Protein AF-A0A935W439-F1 (afdb_monomer)

pLDDT: mean 87.27, std 8.62, range [50.84, 96.31]

InterPro domains:
  IPR001129 Membrane-associated, eicosanoid/glutathione metabolism (MAPEG) protein [PF01124] (2-107)
  IPR023352 Membrane associated eicosanoid/glutathione metabolism-like domain superfamily [G3DSA:1.20.120.550] (1-115)
  IPR023352 Membrane associated eicosanoid/glutathione metabolism-like domain superfamily [SSF161084] (2-111)

Structure (mmCIF, N/CA/C/O backbone):
data_AF-A0A935W439-F1
#
_entry.id   AF-A0A935W439-F1
#
loop_
_atom_site.group_PDB
_atom_site.id
_atom_site.type_symbol
_atom_site.label_atom_id
_atom_site.label_alt_id
_atom_site.label_comp_id
_atom_site.label_asym_id
_atom_site.label_entity_id
_atom_site.label_seq_id
_atom_site.pdbx_PDB_ins_code
_atom_site.Cartn_x
_atom_site.Cartn_y
_atom_site.Cartn_z
_atom_site.occupancy
_atom_site.B_iso_or_equiv
_atom_site.auth_seq_id
_atom_site.auth_comp_id
_atom_site.auth_asym_id
_atom_site.auth_atom_id
_atom_site.pdbx_PDB_model_num
ATOM 1 N N . MET A 1 1 ? -4.777 1.803 -9.842 1.00 74.44 1 MET A N 1
ATOM 2 C CA . MET A 1 1 ? -4.978 2.165 -11.266 1.00 74.44 1 MET A CA 1
ATOM 3 C C . MET A 1 1 ? -3.707 2.642 -11.962 1.00 74.44 1 MET A C 1
ATOM 5 O O . MET A 1 1 ? -3.345 2.041 -12.964 1.00 74.44 1 MET A O 1
ATOM 9 N N . ALA A 1 2 ? -2.983 3.645 -11.448 1.00 83.56 2 ALA A N 1
ATOM 10 C CA . ALA A 1 2 ? -1.757 4.143 -12.097 1.00 83.56 2 ALA A CA 1
ATOM 11 C C . ALA A 1 2 ? -0.700 3.047 -12.371 1.00 83.56 2 ALA A C 1
ATOM 13 O O . ALA A 1 2 ? -0.179 2.953 -13.480 1.00 83.56 2 ALA A O 1
ATOM 14 N N . LEU A 1 3 ? -0.441 2.169 -11.393 1.00 84.56 3 LEU A N 1
ATOM 15 C CA . LEU A 1 3 ? 0.505 1.052 -11.541 1.00 84.56 3 LEU A CA 1
ATOM 16 C C . LEU A 1 3 ? 0.065 0.037 -12.609 1.00 84.56 3 LEU A C 1
ATOM 18 O O . LEU A 1 3 ? 0.892 -0.400 -13.403 1.00 84.56 3 LEU A O 1
ATOM 22 N N . SER A 1 4 ? -1.232 -0.270 -12.682 1.00 87.00 4 SER A N 1
ATOM 23 C CA . SER A 1 4 ? -1.812 -1.137 -13.718 1.00 87.00 4 SER A CA 1
ATOM 24 C C . SER A 1 4 ? -1.688 -0.519 -15.113 1.00 87.00 4 SER A C 1
ATOM 26 O O . SER A 1 4 ? -1.334 -1.194 -16.071 1.00 87.00 4 SER A O 1
ATOM 28 N N . ILE A 1 5 ? -1.927 0.790 -15.244 1.00 88.31 5 ILE A N 1
ATOM 29 C CA . ILE A 1 5 ? -1.749 1.500 -16.519 1.00 88.31 5 ILE A CA 1
ATOM 30 C C . ILE A 1 5 ? -0.277 1.463 -16.942 1.00 88.31 5 ILE A C 1
ATOM 32 O O . ILE A 1 5 ? 0.019 1.232 -18.114 1.00 88.31 5 ILE A O 1
ATOM 36 N N . ARG A 1 6 ? 0.654 1.653 -15.998 1.00 87.25 6 ARG A N 1
ATOM 37 C CA . ARG A 1 6 ? 2.093 1.579 -16.271 1.00 87.25 6 ARG A CA 1
ATOM 38 C C . ARG A 1 6 ? 2.504 0.192 -16.768 1.00 87.25 6 ARG A C 1
ATOM 40 O O . ARG A 1 6 ? 3.180 0.120 -17.789 1.00 87.25 6 ARG A O 1
ATOM 47 N N . THR A 1 7 ? 2.081 -0.890 -16.109 1.00 88.62 7 THR A N 1
ATOM 48 C CA . THR A 1 7 ? 2.399 -2.259 -16.555 1.00 88.62 7 THR A CA 1
ATOM 49 C C . THR A 1 7 ? 1.795 -2.564 -17.926 1.00 88.62 7 THR A C 1
ATOM 51 O O . THR A 1 7 ? 2.485 -3.118 -18.777 1.00 88.62 7 THR A O 1
ATOM 54 N N . LEU A 1 8 ? 0.553 -2.142 -18.193 1.00 90.88 8 LEU A N 1
ATOM 55 C CA . LEU A 1 8 ? -0.094 -2.313 -19.500 1.00 90.88 8 LEU A CA 1
ATOM 56 C C . LEU A 1 8 ? 0.618 -1.544 -20.621 1.00 90.88 8 LEU A C 1
ATOM 58 O O . LEU A 1 8 ? 0.824 -2.090 -21.705 1.00 90.88 8 LEU A O 1
ATOM 62 N N . ARG A 1 9 ? 1.018 -0.290 -20.372 1.00 90.94 9 ARG A N 1
ATOM 63 C CA . ARG A 1 9 ? 1.796 0.508 -21.335 1.00 90.94 9 ARG A CA 1
ATOM 64 C C . ARG A 1 9 ? 3.134 -0.157 -21.642 1.00 90.94 9 ARG A C 1
ATOM 66 O O . ARG A 1 9 ? 3.474 -0.291 -22.814 1.00 90.94 9 ARG A O 1
ATOM 73 N N . LEU A 1 10 ? 3.838 -0.636 -20.616 1.00 90.94 10 LEU A N 1
ATOM 74 C CA . LEU A 1 10 ? 5.135 -1.288 -20.786 1.00 90.94 10 LEU A CA 1
ATOM 75 C C . LEU A 1 10 ? 5.021 -2.614 -21.551 1.00 90.94 10 LEU A C 1
ATOM 77 O O . LEU A 1 10 ? 5.809 -2.849 -22.461 1.00 90.94 10 LEU A O 1
ATOM 81 N N . ARG A 1 11 ? 3.997 -3.436 -21.270 1.00 93.06 11 ARG A N 1
ATOM 82 C CA . ARG A 1 11 ? 3.714 -4.662 -22.046 1.00 93.06 11 ARG A CA 1
ATOM 83 C C . ARG A 1 11 ? 3.529 -4.369 -23.529 1.00 93.06 11 ARG A C 1
ATOM 85 O O . ARG A 1 11 ? 4.099 -5.065 -24.363 1.00 93.06 11 ARG A O 1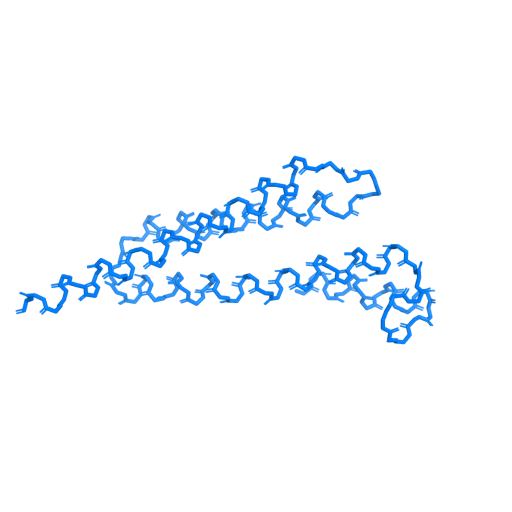
ATOM 92 N N . ARG A 1 12 ? 2.756 -3.327 -23.858 1.00 92.56 12 ARG A N 1
ATOM 93 C CA . ARG A 1 12 ? 2.510 -2.921 -25.251 1.00 92.56 12 ARG A CA 1
ATOM 94 C C . ARG A 1 12 ? 3.781 -2.415 -25.934 1.00 92.56 12 ARG A C 1
ATOM 96 O O . ARG A 1 12 ? 4.042 -2.805 -27.064 1.00 92.56 12 ARG A O 1
ATOM 103 N N . GLN A 1 13 ? 4.570 -1.586 -25.250 1.00 92.88 13 GLN A N 1
ATOM 104 C CA . GLN A 1 13 ? 5.818 -1.030 -25.788 1.00 92.88 13 GLN A CA 1
ATOM 105 C C . GLN A 1 13 ? 6.885 -2.104 -26.018 1.00 92.88 13 GLN A C 1
ATOM 107 O O . GLN A 1 13 ? 7.518 -2.124 -27.068 1.00 92.88 13 GLN A O 1
ATOM 112 N N . LEU A 1 14 ? 7.050 -3.018 -25.061 1.00 92.31 14 LEU A N 1
ATOM 113 C CA . LEU A 1 14 ? 8.051 -4.085 -25.116 1.00 92.31 14 LEU A CA 1
ATOM 114 C C . LEU A 1 14 ? 7.571 -5.326 -25.886 1.00 92.31 14 LEU A C 1
ATOM 116 O O . LEU A 1 14 ? 8.343 -6.260 -26.068 1.00 92.31 14 LEU A O 1
ATOM 120 N N . ARG A 1 15 ? 6.303 -5.350 -26.328 1.00 92.62 15 ARG A N 1
ATOM 121 C CA . ARG A 1 15 ? 5.636 -6.502 -26.967 1.00 92.62 15 ARG A CA 1
ATOM 122 C C . ARG A 1 15 ? 5.720 -7.791 -26.133 1.00 92.62 15 ARG A C 1
ATOM 124 O O . ARG A 1 15 ? 5.851 -8.886 -26.671 1.00 92.62 15 ARG A O 1
ATOM 131 N N . ILE A 1 16 ? 5.602 -7.663 -24.810 1.00 92.25 16 ILE A N 1
ATOM 132 C CA . ILE A 1 16 ? 5.646 -8.786 -23.860 1.00 92.25 16 ILE A CA 1
ATOM 133 C C . ILE A 1 16 ? 4.219 -9.167 -23.463 1.00 92.25 16 ILE A C 1
ATOM 135 O O . ILE A 1 16 ? 3.558 -8.444 -22.711 1.00 92.25 16 ILE A O 1
ATOM 139 N N . ALA A 1 17 ? 3.750 -10.324 -23.934 1.00 87.62 17 ALA A N 1
ATOM 140 C CA . ALA A 1 17 ? 2.410 -10.819 -23.621 1.00 87.62 17 ALA A CA 1
ATOM 141 C C . ALA A 1 17 ? 2.291 -11.285 -22.157 1.00 87.62 17 ALA A C 1
ATOM 143 O O . ALA A 1 17 ? 1.432 -10.800 -21.421 1.00 87.62 17 ALA A O 1
ATOM 144 N N . ILE A 1 18 ? 3.184 -12.175 -21.712 1.00 88.56 18 ILE A N 1
ATOM 145 C CA . ILE A 1 18 ? 3.159 -12.810 -20.383 1.00 88.56 18 ILE A CA 1
ATOM 146 C C . ILE A 1 18 ? 4.563 -12.768 -19.773 1.00 88.56 18 ILE A C 1
ATOM 148 O O . ILE A 1 18 ? 5.559 -12.788 -20.491 1.00 88.56 18 ILE A O 1
ATOM 152 N N . GLY A 1 19 ? 4.630 -12.674 -18.442 1.00 90.19 19 GLY A N 1
ATOM 153 C CA . GLY A 1 19 ? 5.894 -12.554 -17.716 1.00 90.19 19 GLY A CA 1
ATOM 154 C C . GLY A 1 19 ? 6.594 -11.225 -17.994 1.00 90.19 19 GLY A C 1
ATOM 155 O O . GLY A 1 19 ? 5.935 -10.224 -18.310 1.00 90.19 19 GLY A O 1
ATOM 156 N N . ASP A 1 20 ? 7.914 -11.238 -17.851 1.00 91.25 20 ASP A N 1
ATOM 157 C CA . ASP A 1 20 ? 8.821 -10.104 -18.021 1.00 91.25 20 ASP A CA 1
ATOM 158 C C . ASP A 1 20 ? 9.797 -10.263 -19.199 1.00 91.25 20 ASP A C 1
ATOM 160 O O . ASP A 1 20 ? 10.460 -9.293 -19.549 1.00 91.25 20 ASP A O 1
ATOM 164 N N . ALA A 1 21 ? 9.870 -11.443 -19.830 1.00 91.38 21 ALA A N 1
ATOM 165 C CA . ALA A 1 21 ? 10.759 -11.752 -20.961 1.00 91.38 21 ALA A CA 1
ATOM 166 C C . ALA A 1 21 ? 12.240 -11.364 -20.735 1.00 91.38 21 ALA A C 1
ATOM 168 O O . ALA A 1 21 ? 12.936 -10.993 -21.678 1.00 91.38 21 ALA A O 1
ATOM 169 N N . GLY A 1 22 ? 12.712 -11.396 -19.481 1.00 90.88 22 GLY A N 1
ATOM 170 C CA . GLY A 1 22 ? 14.061 -10.961 -19.105 1.00 90.88 22 GLY A CA 1
ATOM 171 C C . GLY A 1 22 ? 14.263 -9.442 -19.130 1.00 90.88 22 GLY A C 1
ATOM 172 O O . GLY A 1 22 ? 15.385 -8.969 -18.955 1.00 90.88 22 GLY A O 1
ATOM 173 N N . ASN A 1 23 ? 13.206 -8.653 -19.348 1.00 91.44 23 ASN A N 1
ATOM 174 C CA . ASN A 1 23 ? 13.287 -7.201 -19.353 1.00 91.44 23 ASN A CA 1
ATOM 175 C C . ASN A 1 23 ? 13.197 -6.650 -17.913 1.00 91.44 23 ASN A C 1
ATOM 177 O O . ASN A 1 23 ? 12.135 -6.732 -17.281 1.00 91.44 23 ASN A O 1
ATOM 181 N N . PRO A 1 24 ? 14.259 -6.005 -17.396 1.00 88.88 24 PRO A N 1
ATOM 182 C CA . PRO A 1 24 ? 14.302 -5.553 -16.005 1.00 88.88 24 PRO A CA 1
ATOM 183 C C . PRO A 1 24 ? 13.255 -4.476 -15.690 1.00 88.88 24 PRO A C 1
ATOM 185 O O . PRO A 1 24 ? 12.720 -4.435 -14.579 1.00 88.88 24 PRO A O 1
ATOM 188 N N . ALA A 1 25 ? 12.896 -3.628 -16.660 1.00 88.38 25 ALA A N 1
ATOM 189 C CA . ALA A 1 25 ? 11.860 -2.614 -16.470 1.00 88.38 25 ALA A CA 1
ATOM 190 C C . ALA A 1 25 ? 10.469 -3.253 -16.326 1.00 88.38 25 ALA A C 1
ATOM 192 O O . ALA A 1 25 ? 9.659 -2.803 -15.509 1.00 88.38 25 ALA A O 1
ATOM 193 N N . MET A 1 26 ? 10.210 -4.331 -17.073 1.00 91.62 26 MET A N 1
ATOM 194 C CA . MET A 1 26 ? 8.969 -5.097 -16.978 1.00 91.62 26 MET A CA 1
ATOM 195 C C . MET A 1 26 ? 8.859 -5.842 -15.649 1.00 91.62 26 MET A C 1
ATOM 197 O O . MET A 1 26 ? 7.826 -5.742 -14.978 1.00 91.62 26 MET A O 1
ATOM 201 N N . LEU A 1 27 ? 9.941 -6.496 -15.219 1.00 90.94 27 LEU A N 1
ATOM 202 C CA . LEU A 1 27 ? 10.019 -7.148 -13.913 1.00 90.94 27 LEU A CA 1
ATOM 203 C C . LEU A 1 27 ? 9.744 -6.152 -12.776 1.00 90.94 27 LEU A C 1
ATOM 205 O O . LEU A 1 27 ? 8.893 -6.395 -11.916 1.00 90.94 27 LEU A O 1
ATOM 209 N N . ARG A 1 28 ? 10.407 -4.989 -12.798 1.00 87.12 28 ARG A N 1
ATOM 210 C CA . ARG A 1 28 ? 10.225 -3.930 -11.795 1.00 87.12 28 ARG A CA 1
ATOM 211 C C . ARG A 1 28 ? 8.786 -3.417 -11.768 1.00 87.12 28 ARG A C 1
ATOM 213 O O . ARG A 1 28 ? 8.184 -3.344 -10.698 1.00 87.12 28 ARG A O 1
ATOM 220 N N . ALA A 1 29 ? 8.190 -3.132 -12.927 1.00 88.62 29 ALA A N 1
ATOM 221 C CA . ALA A 1 29 ? 6.799 -2.687 -13.004 1.00 88.62 29 ALA A CA 1
ATOM 222 C C . ALA A 1 29 ? 5.816 -3.736 -12.446 1.00 88.62 29 ALA A C 1
ATOM 224 O O . ALA A 1 29 ? 4.896 -3.379 -11.704 1.00 88.62 29 ALA A O 1
ATOM 225 N N . MET A 1 30 ? 6.028 -5.024 -12.745 1.00 91.19 30 MET A N 1
ATOM 226 C CA . MET A 1 30 ? 5.229 -6.120 -12.188 1.00 91.19 30 MET A CA 1
ATOM 227 C C . MET A 1 30 ? 5.361 -6.215 -10.669 1.00 91.19 30 MET A C 1
ATOM 229 O O . MET A 1 30 ? 4.343 -6.314 -9.989 1.00 91.19 30 MET A O 1
ATOM 233 N N . ARG A 1 31 ? 6.579 -6.139 -10.118 1.00 89.19 31 ARG A N 1
ATOM 234 C CA . ARG A 1 31 ? 6.801 -6.228 -8.665 1.00 89.19 31 ARG A CA 1
ATOM 235 C C . ARG A 1 31 ? 6.170 -5.066 -7.906 1.00 89.19 31 ARG A C 1
ATOM 237 O O . ARG A 1 31 ? 5.543 -5.304 -6.878 1.00 89.19 31 ARG A O 1
ATOM 244 N N . VAL A 1 32 ? 6.260 -3.836 -8.422 1.00 87.19 32 VAL A N 1
ATOM 245 C CA . VAL A 1 32 ? 5.590 -2.677 -7.800 1.00 87.19 32 VAL A CA 1
ATOM 246 C C . VAL A 1 32 ? 4.072 -2.854 -7.809 1.00 87.19 32 VAL A C 1
ATOM 248 O O . VAL A 1 32 ? 3.414 -2.572 -6.808 1.00 87.19 32 VAL A O 1
ATOM 251 N N . HIS A 1 33 ? 3.504 -3.343 -8.915 1.00 89.75 33 HIS A N 1
ATOM 252 C CA . HIS A 1 33 ? 2.066 -3.582 -9.002 1.00 89.75 33 HIS A CA 1
ATOM 253 C C . HIS A 1 33 ? 1.597 -4.720 -8.082 1.00 89.75 33 HIS A C 1
ATOM 255 O O . HIS A 1 33 ? 0.624 -4.528 -7.355 1.00 89.75 33 HIS A O 1
ATOM 261 N N . SER A 1 34 ? 2.306 -5.855 -8.076 1.00 90.62 34 SER A N 1
ATOM 262 C CA . SER A 1 34 ? 2.009 -7.018 -7.224 1.00 90.62 34 SER A CA 1
ATOM 263 C C . SER A 1 34 ? 2.058 -6.643 -5.750 1.00 90.62 34 SER A C 1
ATOM 265 O O . SER A 1 34 ? 1.101 -6.875 -5.028 1.00 90.62 34 SER A O 1
ATOM 267 N N . ASN A 1 35 ? 3.110 -5.940 -5.320 1.00 89.88 35 ASN A N 1
ATOM 268 C CA . ASN A 1 35 ? 3.242 -5.490 -3.937 1.00 89.88 35 ASN A CA 1
ATOM 269 C C . ASN A 1 35 ? 2.069 -4.585 -3.517 1.00 89.88 35 ASN A C 1
ATOM 271 O O . ASN A 1 35 ? 1.524 -4.718 -2.426 1.00 89.88 35 ASN A O 1
ATOM 275 N N . PHE A 1 36 ? 1.618 -3.683 -4.392 1.00 90.00 36 PHE A N 1
ATOM 276 C CA . PHE A 1 36 ? 0.429 -2.886 -4.096 1.00 90.00 36 PHE A CA 1
ATOM 277 C C . PHE A 1 36 ? -0.825 -3.764 -3.935 1.00 90.00 36 PHE A C 1
ATOM 279 O O . PHE A 1 36 ? -1.593 -3.546 -3.002 1.00 90.00 36 PHE A O 1
ATOM 286 N N . ALA A 1 37 ? -1.020 -4.749 -4.817 1.00 91.75 37 ALA A N 1
ATOM 287 C CA . ALA A 1 37 ? -2.158 -5.668 -4.774 1.00 91.75 37 ALA A CA 1
ATOM 288 C C . ALA A 1 37 ? -2.130 -6.622 -3.564 1.00 91.75 37 ALA A C 1
ATOM 290 O O . ALA A 1 37 ? -3.187 -7.000 -3.075 1.00 91.75 37 ALA A O 1
ATOM 291 N N . GLU A 1 38 ? -0.945 -6.972 -3.065 1.00 90.75 38 GLU A N 1
ATOM 292 C CA . GLU A 1 38 ? -0.757 -7.831 -1.891 1.00 90.75 38 GLU A CA 1
ATOM 293 C C . GLU A 1 38 ? -1.081 -7.097 -0.581 1.00 90.75 38 GLU A C 1
ATOM 295 O O . GLU A 1 38 ? -1.764 -7.642 0.282 1.00 90.75 38 GLU A O 1
ATOM 300 N N . TYR A 1 39 ? -0.609 -5.854 -0.423 1.00 90.75 39 TYR A N 1
ATOM 301 C CA . TYR A 1 39 ? -0.667 -5.173 0.875 1.00 9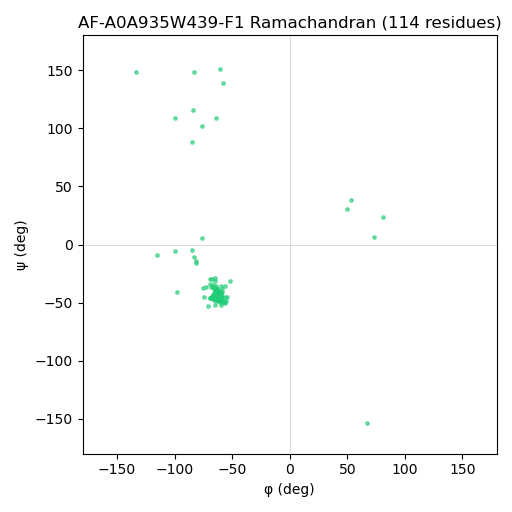0.75 39 TYR A CA 1
ATOM 302 C C . TYR A 1 39 ? -1.852 -4.217 1.028 1.00 90.75 39 TYR A C 1
ATOM 304 O O . TYR A 1 39 ? -2.474 -4.180 2.086 1.00 90.75 39 TYR A O 1
ATOM 312 N N . VAL A 1 40 ? -2.193 -3.439 -0.004 1.00 92.31 40 VAL A N 1
ATOM 313 C CA . VAL A 1 40 ? -3.170 -2.344 0.145 1.00 92.31 40 VAL A CA 1
ATOM 314 C C . VAL A 1 40 ? -4.597 -2.833 0.403 1.00 92.31 40 VAL A C 1
ATOM 316 O O . VAL A 1 40 ? -5.217 -2.296 1.320 1.00 92.31 40 VAL A O 1
ATOM 319 N N . PRO A 1 41 ? -5.134 -3.836 -0.323 1.00 93.88 41 PRO A N 1
ATOM 320 C CA . PRO A 1 41 ? -6.488 -4.323 -0.064 1.00 93.88 41 PRO A CA 1
ATOM 321 C C . PRO A 1 41 ? -6.651 -4.855 1.361 1.00 93.88 41 PRO A C 1
ATOM 323 O O . PRO A 1 41 ? -7.623 -4.524 2.032 1.00 93.88 41 PRO A O 1
ATOM 326 N N . LEU A 1 42 ? -5.663 -5.615 1.845 1.00 93.56 42 LEU A N 1
ATOM 327 C CA . LEU A 1 42 ? -5.674 -6.150 3.203 1.00 93.56 42 LEU A CA 1
ATOM 328 C C . LEU A 1 42 ? -5.564 -5.037 4.253 1.00 93.56 42 LEU A C 1
ATOM 330 O O . LEU A 1 42 ? -6.313 -5.045 5.225 1.00 93.56 42 LEU A O 1
ATOM 334 N N . SER A 1 43 ? -4.674 -4.056 4.058 1.00 93.62 43 SER A N 1
ATOM 335 C CA . SER A 1 43 ? -4.562 -2.914 4.974 1.00 93.62 43 SER A CA 1
ATOM 336 C C . SER A 1 43 ? -5.864 -2.118 5.064 1.00 93.62 43 SER A C 1
ATOM 338 O O . SER A 1 43 ? -6.288 -1.792 6.167 1.00 93.62 43 SER A O 1
ATOM 340 N N . LEU A 1 44 ? -6.521 -1.837 3.934 1.00 95.06 44 LEU A N 1
ATOM 341 C CA . LEU A 1 44 ? -7.806 -1.129 3.926 1.00 95.06 44 LEU A CA 1
ATOM 342 C C . LEU A 1 44 ? -8.910 -1.934 4.616 1.00 95.06 44 LEU A C 1
ATOM 344 O O . LEU A 1 44 ? -9.702 -1.358 5.354 1.00 95.06 44 LEU A O 1
ATOM 348 N N . LEU A 1 45 ? -8.935 -3.256 4.424 1.00 96.31 45 LEU A N 1
ATOM 349 C CA . LEU A 1 45 ? -9.892 -4.132 5.097 1.00 96.31 45 LEU A CA 1
ATOM 350 C C . LEU A 1 45 ? -9.720 -4.103 6.624 1.00 96.31 45 LEU A C 1
ATOM 352 O O . LEU A 1 45 ? -10.702 -4.013 7.354 1.00 96.31 45 LEU A O 1
ATOM 356 N N . LEU A 1 46 ? -8.479 -4.141 7.117 1.00 94.06 46 LEU A N 1
ATOM 357 C CA . LEU A 1 46 ? -8.209 -4.051 8.554 1.00 94.06 46 LEU A CA 1
ATOM 358 C C . LEU A 1 46 ? -8.586 -2.681 9.124 1.00 94.06 46 LEU A C 1
ATOM 360 O O . LEU A 1 46 ? -9.208 -2.620 10.180 1.00 94.06 46 LEU A O 1
ATOM 364 N N . VAL A 1 47 ? -8.253 -1.593 8.424 1.00 94.75 47 VAL A N 1
ATOM 365 C CA . VAL A 1 47 ? -8.637 -0.236 8.847 1.00 94.75 47 VAL A CA 1
ATOM 366 C C . VAL A 1 47 ? -10.160 -0.080 8.879 1.00 94.75 47 VAL A C 1
ATOM 368 O O . VAL A 1 47 ? -10.683 0.499 9.826 1.00 94.75 47 VAL A O 1
ATOM 371 N N . TYR A 1 48 ? -10.877 -0.661 7.913 1.00 95.69 48 TYR A N 1
ATOM 372 C CA . TYR A 1 48 ? -12.340 -0.700 7.921 1.00 95.69 48 TYR A CA 1
ATOM 373 C C . TYR A 1 48 ? -12.889 -1.411 9.165 1.00 95.69 48 TYR A C 1
ATOM 375 O O . TYR A 1 48 ? -13.775 -0.887 9.835 1.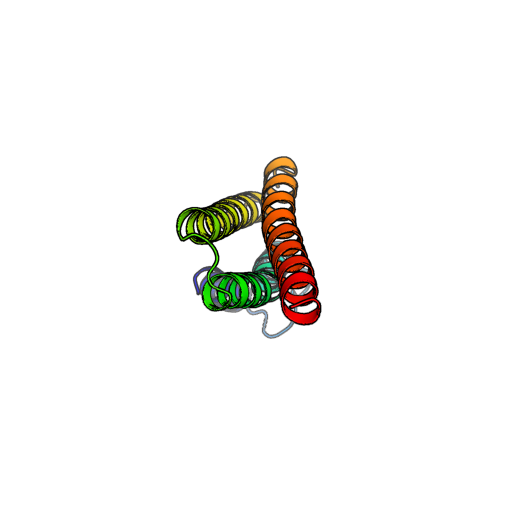00 95.69 48 TYR A O 1
ATOM 383 N N . PHE A 1 49 ? -12.345 -2.573 9.540 1.00 94.94 49 PHE A N 1
ATOM 384 C CA . PHE A 1 49 ? -12.779 -3.241 10.770 1.00 94.94 49 PHE A CA 1
ATOM 385 C C . PHE A 1 49 ? -12.467 -2.427 12.030 1.00 94.94 49 PHE A C 1
ATOM 387 O O . PHE A 1 49 ? -13.262 -2.441 12.967 1.00 94.94 49 PHE A O 1
ATOM 394 N N . VAL A 1 50 ? -11.341 -1.708 12.061 1.00 93.56 50 VAL A N 1
ATOM 395 C CA . VAL A 1 50 ? -10.991 -0.811 13.174 1.00 93.56 50 VAL A CA 1
ATOM 396 C C . VAL A 1 50 ? -12.024 0.313 13.307 1.00 93.56 50 VAL A C 1
ATOM 398 O O . VAL A 1 50 ? -12.456 0.615 14.418 1.00 93.56 50 VAL A O 1
ATOM 401 N N . GLU A 1 51 ? -12.461 0.893 12.188 1.00 94.38 51 GLU A N 1
ATOM 402 C CA . GLU A 1 51 ? -13.515 1.913 12.150 1.00 94.38 51 GLU A CA 1
ATOM 403 C C . GLU A 1 51 ? -14.868 1.360 12.625 1.00 94.38 51 GLU A C 1
ATOM 405 O O . GLU A 1 51 ? -15.508 1.959 13.487 1.00 94.38 51 GLU A O 1
ATOM 410 N N . VAL A 1 52 ? -15.276 0.183 12.136 1.00 94.19 52 VAL A N 1
ATOM 411 C CA . VAL A 1 52 ? -16.553 -0.455 12.513 1.00 94.19 52 VAL A CA 1
ATOM 412 C C . VAL A 1 52 ? -16.599 -0.844 13.994 1.00 94.19 52 VAL A C 1
ATOM 414 O O . VAL A 1 52 ? -17.671 -0.824 14.594 1.00 94.19 52 VAL A O 1
ATOM 417 N N . GLN A 1 53 ? -15.457 -1.144 14.619 1.00 91.75 53 GLN A N 1
ATOM 418 C CA . GLN A 1 53 ? -15.375 -1.379 16.067 1.00 91.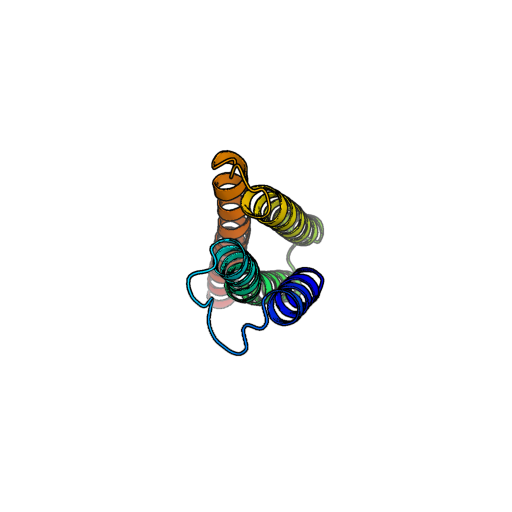75 53 GLN A CA 1
ATOM 419 C C . GLN A 1 53 ? -15.427 -0.095 16.917 1.00 91.75 53 GLN A C 1
ATOM 421 O O . GLN A 1 53 ? -15.271 -0.157 18.134 1.00 91.75 53 GLN A O 1
ATOM 426 N N . GLY A 1 54 ? -15.654 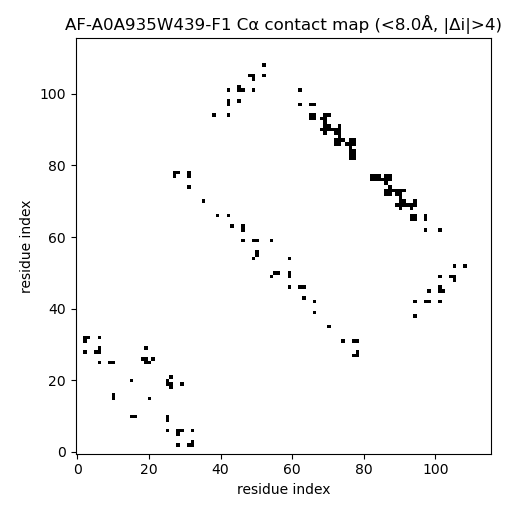1.072 16.308 1.00 89.12 54 GLY A N 1
ATOM 427 C CA . GLY A 1 54 ? -15.842 2.330 17.030 1.00 89.12 54 GLY A CA 1
ATOM 428 C C . GLY A 1 54 ? -14.540 2.996 17.473 1.00 89.12 54 GLY A C 1
ATOM 429 O O . GLY A 1 54 ? -14.542 3.772 18.429 1.00 89.12 54 GLY A O 1
ATOM 430 N N . ALA A 1 55 ? -13.416 2.710 16.807 1.00 91.25 55 ALA A N 1
ATOM 431 C CA . ALA A 1 55 ? -12.171 3.421 17.073 1.00 91.25 55 ALA A CA 1
ATOM 432 C C . ALA A 1 55 ? -12.308 4.929 16.800 1.00 91.25 55 ALA A C 1
ATOM 434 O O . ALA A 1 55 ? -13.062 5.369 15.932 1.00 91.25 55 ALA A O 1
ATOM 435 N N . GLN A 1 56 ? -11.524 5.737 17.517 1.00 92.75 56 GLN A N 1
ATOM 436 C CA . GLN A 1 56 ? -11.508 7.186 17.319 1.00 92.75 56 GLN A CA 1
ATOM 437 C C . GLN A 1 56 ? -11.140 7.563 15.873 1.00 92.75 56 GLN A C 1
ATOM 439 O O . GLN A 1 56 ? -10.195 7.022 15.289 1.00 92.75 56 GLN A O 1
ATOM 444 N N . ALA A 1 57 ? -11.835 8.560 15.315 1.00 92.12 57 ALA A N 1
ATOM 445 C CA . ALA A 1 57 ? -11.627 8.999 13.935 1.00 92.12 57 ALA A CA 1
ATOM 446 C C . ALA A 1 57 ? -10.169 9.410 13.655 1.00 92.12 57 ALA A C 1
ATOM 448 O O . ALA A 1 57 ? -9.645 9.132 12.578 1.00 92.12 57 ALA A O 1
ATOM 449 N N . THR A 1 58 ? -9.482 10.015 14.627 1.00 93.69 58 THR A N 1
ATOM 450 C CA . THR A 1 58 ? -8.062 10.398 14.534 1.00 93.69 58 THR A CA 1
ATOM 451 C C . THR A 1 58 ? -7.138 9.209 14.273 1.00 93.69 58 THR A C 1
ATOM 453 O O . THR A 1 58 ? -6.205 9.330 13.480 1.00 93.69 58 THR A O 1
ATOM 456 N N . LEU A 1 59 ? -7.406 8.050 14.882 1.00 91.12 59 LEU A N 1
ATOM 457 C CA . LEU A 1 59 ? -6.625 6.829 14.675 1.00 91.12 59 LEU A CA 1
ATOM 458 C C . LEU A 1 59 ? -6.844 6.280 13.263 1.00 91.12 59 LEU A C 1
ATOM 460 O O . LEU A 1 59 ? -5.873 5.987 12.569 1.00 91.12 59 LEU A O 1
ATOM 464 N N . VAL A 1 60 ? -8.099 6.216 12.810 1.00 93.69 60 VAL A N 1
ATOM 465 C CA . VAL A 1 60 ? -8.451 5.749 11.457 1.00 93.69 60 VAL A CA 1
ATOM 466 C C . VAL A 1 60 ? -7.797 6.634 10.391 1.00 93.69 60 VAL A C 1
ATOM 468 O O . VAL A 1 60 ? -7.100 6.135 9.507 1.00 93.69 60 VAL A O 1
ATOM 471 N N . HIS A 1 61 ? -7.930 7.959 10.513 1.00 94.38 61 HIS A N 1
ATOM 472 C CA . HIS A 1 61 ? -7.311 8.905 9.579 1.00 94.38 61 HIS A CA 1
ATOM 473 C C . HIS A 1 61 ? -5.778 8.828 9.619 1.00 94.38 61 HIS A C 1
ATOM 475 O O . HIS A 1 61 ? -5.138 8.881 8.568 1.00 94.38 61 HIS A O 1
ATOM 481 N N . GLY A 1 62 ? -5.184 8.643 10.803 1.00 94.56 62 GLY A N 1
ATOM 482 C CA . GLY A 1 62 ? -3.743 8.442 10.962 1.00 94.56 62 GLY A CA 1
ATOM 483 C C . GLY A 1 62 ? -3.235 7.185 10.249 1.00 94.56 62 GLY A C 1
ATOM 484 O O . GLY A 1 62 ? -2.239 7.251 9.526 1.00 94.56 62 GLY A O 1
ATOM 485 N N . LEU A 1 63 ? -3.941 6.057 10.380 1.00 92.75 63 LEU A N 1
ATOM 486 C CA . LEU A 1 63 ? -3.615 4.806 9.684 1.00 92.75 63 LEU A CA 1
ATOM 487 C C . LEU A 1 63 ? -3.750 4.949 8.161 1.00 92.75 63 LEU A C 1
ATOM 489 O O . LEU A 1 63 ? -2.849 4.541 7.426 1.00 92.75 63 LEU A O 1
ATOM 493 N N . CYS A 1 64 ? -4.823 5.585 7.685 1.00 93.94 64 CYS A N 1
ATOM 494 C CA . CYS A 1 64 ? -5.028 5.872 6.263 1.00 93.94 64 CYS A CA 1
ATOM 495 C C . CYS A 1 64 ? -3.921 6.763 5.684 1.00 93.94 64 CYS A C 1
ATOM 497 O O . CYS A 1 64 ? -3.386 6.470 4.613 1.00 93.94 64 CYS A O 1
ATOM 499 N N . LEU A 1 65 ? -3.543 7.830 6.395 1.00 94.19 65 LEU A N 1
ATOM 500 C CA . LEU A 1 65 ? -2.482 8.739 5.963 1.00 94.19 65 LEU A CA 1
ATOM 501 C C . LEU A 1 65 ? -1.120 8.034 5.940 1.00 94.19 65 LEU A C 1
ATOM 503 O O . LEU A 1 65 ? -0.367 8.172 4.975 1.00 94.19 65 LEU A O 1
ATOM 507 N N . CYS A 1 66 ? -0.829 7.225 6.960 1.00 92.19 66 CYS A N 1
ATOM 508 C CA . CYS A 1 66 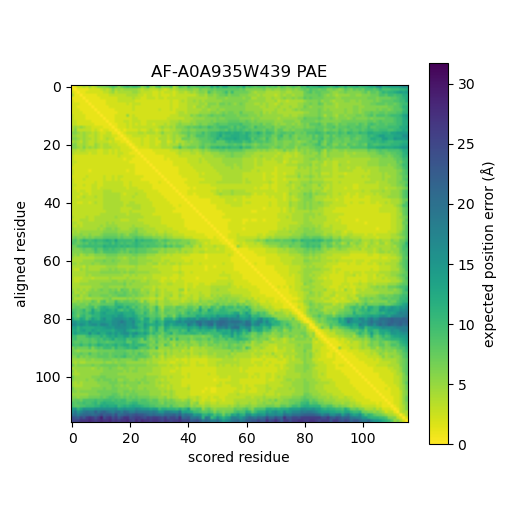? 0.380 6.408 7.036 1.00 92.19 66 CYS A CA 1
ATOM 509 C C . CYS A 1 66 ? 0.475 5.426 5.855 1.00 92.19 66 CYS A C 1
ATOM 511 O O . CYS A 1 66 ? 1.512 5.347 5.188 1.00 92.19 66 CYS A O 1
ATOM 513 N N . LEU A 1 67 ? -0.630 4.740 5.531 1.00 91.62 67 LEU A N 1
ATOM 514 C CA . LEU A 1 67 ? -0.716 3.849 4.374 1.00 91.62 67 LEU A CA 1
ATOM 515 C C . LEU A 1 67 ? -0.472 4.616 3.069 1.00 91.62 67 LEU A C 1
ATOM 517 O O . LEU A 1 67 ? 0.336 4.187 2.245 1.00 91.62 67 LEU A O 1
ATOM 521 N N . LEU A 1 68 ? -1.129 5.764 2.890 1.00 92.00 68 LEU A N 1
ATOM 522 C CA . LEU A 1 68 ? -1.003 6.585 1.688 1.00 92.00 68 LEU A CA 1
ATOM 523 C C . LEU A 1 68 ? 0.448 7.037 1.469 1.00 92.00 68 LEU A C 1
ATOM 525 O O . LEU A 1 68 ? 1.012 6.797 0.399 1.00 92.00 68 LEU A O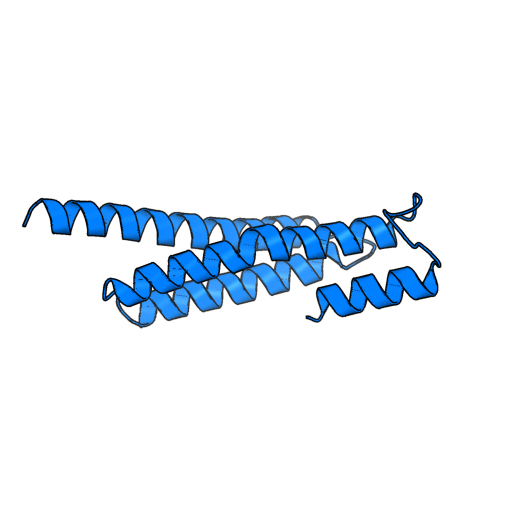 1
ATOM 529 N N . ILE A 1 69 ? 1.072 7.627 2.491 1.00 90.56 69 ILE A N 1
ATOM 530 C CA . ILE A 1 69 ? 2.459 8.107 2.429 1.00 90.56 69 ILE A CA 1
ATOM 531 C C . ILE A 1 69 ? 3.415 6.940 2.169 1.00 90.56 69 ILE A C 1
ATOM 533 O O . ILE A 1 69 ? 4.258 7.025 1.275 1.00 90.56 69 ILE A O 1
ATOM 537 N N . GLY A 1 70 ? 3.253 5.821 2.882 1.00 88.00 70 GLY A N 1
ATOM 538 C CA . GLY A 1 70 ? 4.095 4.640 2.705 1.00 88.00 70 GLY A CA 1
ATOM 539 C C . GLY A 1 70 ? 4.035 4.076 1.286 1.00 88.00 70 GLY A C 1
ATOM 540 O O . GLY A 1 70 ? 5.066 3.733 0.704 1.00 88.00 70 GLY A O 1
ATOM 541 N N . ARG A 1 71 ? 2.843 4.026 0.681 1.00 87.94 71 ARG A N 1
ATOM 542 C CA . ARG A 1 71 ? 2.667 3.525 -0.689 1.00 87.94 71 ARG A CA 1
ATOM 543 C C . ARG A 1 71 ? 3.189 4.497 -1.743 1.00 87.94 71 ARG A C 1
ATOM 545 O O . ARG A 1 71 ? 3.777 4.035 -2.721 1.00 87.94 71 ARG A O 1
ATOM 552 N N . LEU A 1 72 ? 3.033 5.806 -1.544 1.00 85.94 72 LEU A N 1
ATOM 553 C CA . LEU A 1 72 ? 3.624 6.817 -2.426 1.00 85.94 72 LEU A CA 1
ATOM 554 C C . LEU A 1 72 ? 5.157 6.762 -2.380 1.00 85.94 72 LEU A C 1
ATOM 556 O O . LEU A 1 72 ? 5.787 6.688 -3.434 1.00 85.94 72 LEU A O 1
ATOM 560 N N . ALA A 1 73 ? 5.748 6.693 -1.184 1.00 84.12 73 ALA A N 1
ATOM 561 C CA . ALA A 1 73 ? 7.193 6.564 -1.000 1.00 84.12 73 ALA A CA 1
ATOM 562 C C . ALA A 1 73 ? 7.742 5.267 -1.620 1.00 84.12 73 ALA A C 1
ATOM 564 O O . ALA A 1 73 ? 8.719 5.305 -2.368 1.00 84.12 73 ALA A O 1
ATOM 565 N N . HIS A 1 74 ? 7.079 4.127 -1.386 1.00 82.38 74 HIS A N 1
ATOM 566 C CA . HIS A 1 74 ? 7.474 2.842 -1.970 1.00 82.38 74 HIS A CA 1
ATOM 567 C C . HIS A 1 74 ? 7.389 2.862 -3.502 1.00 82.38 74 HIS A C 1
ATOM 569 O O . HIS A 1 74 ? 8.330 2.465 -4.191 1.00 82.38 74 HIS A O 1
ATOM 575 N N . ALA A 1 75 ? 6.267 3.340 -4.050 1.00 79.38 75 ALA A N 1
ATOM 576 C CA . ALA A 1 75 ? 6.076 3.420 -5.492 1.00 79.38 75 ALA A CA 1
ATOM 577 C C . ALA A 1 75 ? 7.103 4.356 -6.137 1.00 79.38 75 ALA A C 1
ATOM 579 O O . ALA A 1 75 ? 7.636 4.016 -7.190 1.00 79.38 75 ALA A O 1
ATOM 580 N N . PHE A 1 76 ? 7.417 5.491 -5.511 1.00 78.75 76 PHE A N 1
ATOM 581 C CA . PHE A 1 76 ? 8.422 6.430 -6.003 1.00 78.75 76 PHE A CA 1
ATOM 582 C C . PHE A 1 76 ? 9.838 5.840 -5.964 1.00 78.75 76 PHE A C 1
ATOM 584 O O . PHE A 1 76 ? 10.539 5.897 -6.972 1.00 78.75 76 PHE A O 1
ATOM 591 N N . GLY A 1 77 ? 10.234 5.209 -4.853 1.00 76.00 77 GLY A N 1
ATOM 592 C CA . GLY A 1 77 ? 11.566 4.617 -4.689 1.00 76.00 77 GLY A CA 1
ATOM 593 C C . GLY A 1 77 ? 11.843 3.461 -5.650 1.00 76.00 77 GLY A C 1
ATOM 594 O O . GLY A 1 77 ? 12.889 3.420 -6.289 1.00 76.00 77 GLY A O 1
ATOM 595 N N . VAL A 1 78 ? 10.879 2.551 -5.816 1.00 72.94 78 VAL A N 1
ATOM 596 C CA . VAL A 1 78 ? 11.054 1.363 -6.673 1.00 72.94 78 VAL A CA 1
ATOM 597 C C . VAL A 1 78 ? 10.835 1.686 -8.157 1.00 72.94 78 VAL A C 1
ATOM 599 O O . VAL A 1 78 ? 11.194 0.899 -9.026 1.00 72.94 78 VAL A O 1
ATOM 602 N N . SER A 1 79 ? 10.251 2.838 -8.501 1.00 69.94 79 SER A N 1
ATOM 603 C CA . SER A 1 79 ? 10.018 3.203 -9.906 1.00 69.94 79 SER A CA 1
ATOM 604 C C . SER A 1 79 ? 11.232 3.791 -10.622 1.00 69.94 79 SER A C 1
ATOM 606 O O . SER A 1 79 ? 11.194 3.834 -11.853 1.00 69.94 79 SER A O 1
ATOM 608 N N . GLN A 1 80 ? 12.263 4.226 -9.894 1.00 73.94 80 GLN A N 1
ATOM 609 C CA . GLN A 1 80 ? 13.465 4.854 -10.452 1.00 73.94 80 GLN A CA 1
ATOM 610 C C . GLN A 1 80 ? 14.476 3.806 -10.943 1.00 73.94 80 GLN A C 1
ATOM 612 O O . GLN A 1 80 ? 14.504 2.718 -10.370 1.00 73.94 80 GLN A O 1
ATOM 617 N N . PRO A 1 81 ? 15.276 4.078 -11.999 1.00 61.28 81 PRO A N 1
ATOM 618 C CA . PRO A 1 81 ? 16.336 3.182 -12.482 1.00 61.28 81 PRO A CA 1
ATOM 619 C C . PRO A 1 81 ? 17.385 2.902 -11.398 1.00 61.28 81 PRO A C 1
ATOM 621 O O . PRO A 1 81 ? 17.616 1.733 -11.075 1.00 61.28 81 PRO A O 1
ATOM 624 N N . ASP A 1 82 ? 17.884 3.966 -10.767 1.00 66.56 82 ASP A N 1
ATOM 625 C CA . ASP A 1 82 ? 18.739 3.929 -9.582 1.00 66.56 82 ASP A CA 1
ATOM 626 C C . ASP A 1 82 ? 17.854 3.833 -8.338 1.00 66.56 82 ASP A C 1
ATOM 628 O O . ASP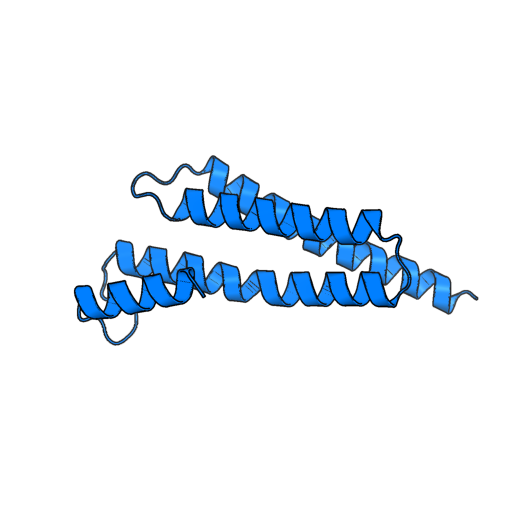 A 1 82 ? 17.379 4.823 -7.781 1.00 66.56 82 ASP A O 1
ATOM 632 N N . GLU A 1 83 ? 17.535 2.599 -7.957 1.00 63.53 83 GLU A N 1
ATOM 633 C CA . GLU A 1 83 ? 16.661 2.318 -6.821 1.00 63.53 83 GLU A CA 1
ATOM 634 C C . GLU A 1 83 ? 17.318 2.808 -5.528 1.00 63.53 83 GLU A C 1
ATOM 636 O O . GLU A 1 83 ? 18.267 2.210 -5.023 1.00 63.53 83 GLU A O 1
ATOM 641 N N . ASN A 1 84 ? 16.782 3.882 -4.950 1.00 69.00 84 ASN A N 1
ATOM 642 C CA . ASN A 1 84 ? 17.170 4.277 -3.607 1.00 69.00 84 ASN A CA 1
ATOM 643 C C . ASN A 1 84 ? 16.482 3.343 -2.599 1.00 69.00 84 ASN A C 1
ATOM 645 O O . ASN A 1 84 ? 15.292 3.474 -2.287 1.00 69.00 84 ASN A O 1
ATOM 649 N N . PHE A 1 85 ? 17.268 2.392 -2.092 1.00 72.50 85 PHE A N 1
ATOM 650 C CA . PHE A 1 85 ? 16.845 1.352 -1.156 1.00 72.50 85 PHE A CA 1
ATOM 651 C C . PHE A 1 85 ? 16.118 1.909 0.082 1.00 72.50 85 PHE A C 1
ATOM 653 O O . PHE A 1 85 ? 15.182 1.286 0.584 1.00 72.50 85 PHE A O 1
ATOM 660 N N . SER A 1 86 ? 16.473 3.117 0.532 1.00 70.81 86 SER A N 1
ATOM 661 C CA . SER A 1 86 ? 15.871 3.754 1.708 1.00 70.81 86 SER A CA 1
ATOM 662 C C . SER A 1 86 ? 14.371 4.032 1.537 1.00 70.81 86 SER A C 1
ATOM 664 O O . SER A 1 86 ? 13.574 3.759 2.438 1.00 70.81 86 SER A O 1
ATOM 666 N N . PHE A 1 87 ? 13.937 4.483 0.354 1.00 72.56 87 PHE A N 1
ATOM 667 C CA . PHE A 1 87 ? 12.513 4.730 0.082 1.00 72.56 87 PHE A CA 1
ATOM 668 C C . PHE A 1 87 ? 11.695 3.438 0.015 1.00 72.56 87 PHE A C 1
ATOM 670 O O . PHE A 1 87 ? 10.544 3.406 0.458 1.00 72.56 87 PHE A O 1
ATOM 677 N N . ARG A 1 88 ? 12.296 2.351 -0.486 1.00 75.06 88 ARG A N 1
ATOM 678 C CA . ARG A 1 88 ? 11.673 1.024 -0.485 1.00 75.06 88 ARG A CA 1
ATOM 679 C C . ARG A 1 88 ? 11.473 0.508 0.938 1.00 75.06 88 ARG A C 1
ATOM 681 O O . ARG A 1 88 ? 10.372 0.070 1.270 1.00 75.06 88 ARG A O 1
ATOM 688 N N . VAL A 1 89 ? 12.509 0.583 1.775 1.00 80.25 89 VAL A N 1
ATOM 689 C CA . VAL A 1 89 ? 12.443 0.141 3.176 1.00 80.25 89 VAL A CA 1
ATOM 690 C C . VAL A 1 89 ? 11.425 0.970 3.951 1.00 80.25 89 VAL A C 1
ATOM 692 O O . VAL A 1 89 ? 10.545 0.402 4.590 1.00 80.25 89 VAL A O 1
ATOM 695 N N . THR A 1 90 ? 11.474 2.296 3.824 1.00 79.38 90 THR A N 1
ATOM 696 C CA . THR A 1 90 ? 10.566 3.208 4.537 1.00 79.38 90 THR A CA 1
ATOM 697 C C . THR A 1 90 ? 9.109 2.976 4.139 1.00 79.38 90 THR A C 1
ATOM 699 O O . THR A 1 90 ? 8.231 2.863 4.993 1.00 79.38 90 THR A O 1
ATOM 702 N N . GLY A 1 91 ? 8.838 2.835 2.839 1.00 81.88 91 GLY A N 1
ATOM 703 C CA . GLY A 1 91 ? 7.484 2.592 2.352 1.00 81.88 91 GLY A CA 1
ATOM 704 C C . GLY A 1 91 ? 6.918 1.229 2.766 1.00 81.88 91 GLY A C 1
ATOM 705 O O . GLY A 1 91 ? 5.726 1.121 3.067 1.00 81.88 91 GLY A O 1
ATOM 706 N N . MET A 1 92 ? 7.758 0.190 2.835 1.00 85.94 92 MET A N 1
ATOM 707 C CA . MET A 1 92 ? 7.365 -1.110 3.389 1.00 85.94 92 MET A CA 1
ATOM 708 C C . MET A 1 92 ? 7.141 -1.041 4.898 1.00 85.94 92 MET A C 1
ATOM 710 O O . MET A 1 92 ? 6.105 -1.513 5.359 1.00 85.94 92 MET A O 1
ATOM 714 N N . ALA A 1 93 ? 8.048 -0.408 5.646 1.00 86.56 93 ALA A N 1
ATOM 715 C CA . ALA A 1 93 ? 7.943 -0.259 7.094 1.00 86.56 93 ALA A CA 1
ATOM 716 C C . ALA A 1 93 ? 6.622 0.409 7.494 1.00 86.56 93 ALA A C 1
ATOM 718 O O . ALA A 1 93 ? 5.879 -0.155 8.287 1.00 86.56 93 ALA A O 1
ATOM 719 N N . LEU A 1 94 ? 6.257 1.530 6.859 1.00 84.81 94 LEU A N 1
ATOM 720 C CA . LEU A 1 94 ? 4.987 2.219 7.128 1.00 84.81 94 LEU A CA 1
ATOM 721 C C . LEU A 1 94 ? 3.758 1.337 6.865 1.00 84.81 94 LEU A C 1
ATOM 723 O O . LEU A 1 94 ? 2.769 1.401 7.586 1.00 84.81 94 LEU A O 1
ATOM 727 N N . THR A 1 95 ? 3.811 0.471 5.854 1.00 87.62 95 THR A N 1
ATOM 728 C CA . THR A 1 95 ? 2.685 -0.425 5.539 1.00 87.62 95 THR A CA 1
ATOM 729 C C . THR A 1 95 ? 2.584 -1.584 6.523 1.00 87.62 95 THR A C 1
ATOM 731 O O . THR A 1 95 ? 1.481 -1.933 6.936 1.00 87.62 95 THR A O 1
ATOM 734 N N . PHE A 1 96 ? 3.718 -2.125 6.970 1.00 90.31 96 PHE A N 1
ATOM 735 C CA . PHE A 1 96 ? 3.737 -3.091 8.067 1.00 90.31 96 PHE A CA 1
ATOM 736 C C . PHE A 1 96 ? 3.260 -2.478 9.381 1.00 90.31 96 PHE A C 1
ATOM 738 O O . PHE A 1 96 ? 2.516 -3.135 10.101 1.00 90.31 96 PHE A O 1
ATOM 745 N N . THR A 1 97 ? 3.600 -1.218 9.659 1.00 90.69 97 THR A N 1
ATOM 746 C CA . THR A 1 97 ? 3.062 -0.475 10.802 1.00 90.69 97 THR A CA 1
ATOM 747 C C . THR A 1 97 ? 1.536 -0.449 10.750 1.00 90.69 97 THR A C 1
ATOM 749 O O . THR A 1 97 ? 0.890 -0.853 11.710 1.00 90.69 97 THR A O 1
ATOM 752 N N . VAL A 1 98 ? 0.934 -0.069 9.618 1.00 91.75 98 VAL A N 1
ATOM 753 C CA . VAL A 1 98 ? -0.536 -0.049 9.484 1.00 91.75 98 VAL A CA 1
ATOM 754 C C . VAL A 1 98 ? -1.145 -1.432 9.720 1.00 91.75 98 VAL A C 1
ATOM 756 O O . VAL A 1 98 ? -2.112 -1.544 10.473 1.00 91.75 98 VAL A O 1
ATOM 759 N N . LEU A 1 99 ? -0.574 -2.488 9.133 1.00 91.50 99 LEU A N 1
ATOM 760 C CA . LEU A 1 99 ? -1.049 -3.862 9.337 1.00 91.50 99 LEU A CA 1
ATOM 761 C C . LEU A 1 99 ? -0.955 -4.292 10.804 1.00 91.50 99 LEU A C 1
ATOM 763 O O . LEU A 1 99 ? -1.917 -4.839 11.343 1.00 91.50 99 LEU A O 1
ATOM 767 N N . PHE A 1 100 ? 0.185 -4.035 11.445 1.00 93.94 100 PHE A N 1
ATOM 768 C CA . PHE A 1 100 ? 0.451 -4.440 12.820 1.00 93.94 100 PHE A CA 1
ATOM 769 C C . PHE A 1 100 ? -0.477 -3.727 13.800 1.00 93.94 100 PHE A C 1
ATOM 771 O O . PHE A 1 100 ? -1.171 -4.385 14.570 1.00 93.94 100 PHE A O 1
ATOM 778 N N . PHE A 1 101 ? -0.551 -2.395 13.731 1.00 93.31 101 PHE A N 1
ATOM 779 C CA . PHE A 1 101 ? -1.389 -1.609 14.633 1.00 93.31 101 PHE A CA 1
ATOM 780 C C . PHE A 1 101 ? -2.880 -1.891 14.431 1.00 93.31 101 PHE A C 1
ATOM 782 O O . PHE A 1 101 ? -3.595 -2.039 15.419 1.00 93.31 101 PHE A O 1
ATOM 789 N N . SER A 1 102 ? -3.344 -2.040 13.184 1.00 92.06 102 SER A N 1
ATOM 790 C CA . SER A 1 102 ? -4.750 -2.391 12.930 1.00 92.06 102 SER A CA 1
ATOM 791 C C . SER A 1 102 ? -5.083 -3.780 13.480 1.00 92.06 102 SER A C 1
ATOM 793 O O . SER A 1 102 ? -6.089 -3.948 14.158 1.00 92.06 102 SER A O 1
ATOM 795 N N . SER A 1 103 ? -4.212 -4.769 13.259 1.00 93.25 103 SER A N 1
ATOM 796 C CA . SER A 1 103 ? -4.418 -6.132 13.773 1.00 93.25 103 SER A CA 1
ATOM 797 C C . SER A 1 103 ? -4.383 -6.183 15.302 1.00 93.25 103 SER A C 1
ATOM 799 O O . SER A 1 103 ? -5.247 -6.803 15.915 1.00 93.25 103 SER A O 1
ATOM 801 N N . ALA A 1 104 ? -3.415 -5.509 15.930 1.00 93.75 104 ALA A N 1
ATOM 802 C CA . ALA A 1 104 ? -3.295 -5.449 17.384 1.00 93.75 104 ALA A CA 1
ATOM 803 C C . ALA A 1 104 ? -4.520 -4.785 18.027 1.00 93.75 104 ALA A C 1
ATOM 805 O O . ALA A 1 104 ? -5.055 -5.316 18.998 1.00 93.75 104 ALA A O 1
ATOM 806 N N . TRP A 1 105 ? -5.001 -3.674 17.454 1.00 93.69 105 TRP A N 1
ATOM 807 C CA . TRP A 1 105 ? -6.221 -3.008 17.911 1.00 93.69 105 TRP A CA 1
ATOM 808 C C . TRP A 1 105 ? -7.424 -3.952 17.882 1.00 93.69 105 TRP A C 1
ATOM 810 O O . TRP A 1 105 ? -8.114 -4.092 18.887 1.00 93.69 105 TRP A O 1
ATOM 820 N N . LEU A 1 106 ? -7.640 -4.640 16.756 1.00 92.62 106 LEU A N 1
ATOM 821 C CA . LEU A 1 106 ? -8.760 -5.571 16.589 1.00 92.62 106 LEU A CA 1
ATOM 822 C C . LEU A 1 106 ? -8.709 -6.732 17.587 1.00 92.62 106 LEU A C 1
ATOM 824 O O . LEU A 1 106 ? -9.745 -7.111 18.127 1.00 92.62 106 LEU A O 1
ATOM 828 N N . LEU A 1 107 ? -7.520 -7.281 17.854 1.00 93.31 107 LEU A N 1
ATOM 829 C CA . LEU A 1 107 ? -7.348 -8.348 18.842 1.00 93.31 107 LEU A CA 1
ATOM 830 C C . LEU A 1 107 ? -7.650 -7.856 20.260 1.00 93.31 107 LEU A C 1
ATOM 832 O O . LEU A 1 107 ? -8.391 -8.510 20.988 1.00 93.31 107 LEU A O 1
ATOM 836 N N . ILE A 1 108 ? -7.118 -6.693 20.649 1.00 92.50 108 ILE A N 1
ATOM 837 C CA . ILE A 1 108 ? -7.364 -6.106 21.974 1.00 92.50 108 ILE A CA 1
ATOM 838 C C . ILE A 1 108 ? -8.854 -5.813 22.168 1.00 92.50 108 ILE A C 1
ATOM 840 O O . ILE A 1 108 ? -9.419 -6.121 23.216 1.00 92.50 108 ILE A O 1
ATOM 844 N N . ALA A 1 109 ? -9.498 -5.231 21.162 1.00 89.94 109 ALA A N 1
ATOM 845 C CA . ALA A 1 109 ? -10.912 -4.905 21.223 1.00 89.94 109 ALA A CA 1
ATOM 846 C C . ALA A 1 109 ? -11.795 -6.166 21.272 1.00 89.94 109 ALA A C 1
ATOM 848 O O . ALA A 1 109 ? -12.756 -6.200 22.037 1.00 89.94 109 ALA A O 1
ATOM 849 N N . PHE A 1 110 ? -11.417 -7.240 20.568 1.00 90.44 110 PHE A N 1
ATOM 850 C CA . PHE A 1 110 ? -12.077 -8.543 20.687 1.00 90.44 110 PHE A CA 1
ATOM 851 C C . PHE A 1 110 ? -11.988 -9.120 22.109 1.00 90.44 110 PHE A C 1
ATOM 853 O O . PHE A 1 110 ? -12.999 -9.562 22.652 1.00 90.44 110 PHE A O 1
ATOM 860 N N . PHE A 1 111 ? -10.810 -9.084 22.744 1.00 91.19 111 PHE A N 1
ATOM 861 C CA . PHE A 1 111 ? -10.654 -9.575 24.119 1.00 91.19 111 PHE A CA 1
ATOM 862 C C . PHE A 1 111 ? -11.428 -8.739 25.141 1.00 91.19 111 PHE A C 1
ATOM 864 O O . PHE A 1 111 ? -12.025 -9.311 26.049 1.00 91.19 111 PHE A O 1
ATOM 871 N N . HIS A 1 112 ? -11.473 -7.412 24.992 1.00 85.06 112 HIS A N 1
ATOM 872 C CA . HIS A 1 112 ? -12.307 -6.572 25.857 1.00 85.06 112 HIS A CA 1
ATOM 873 C C . HIS A 1 112 ? -13.801 -6.868 25.692 1.00 85.06 112 HIS A C 1
ATOM 875 O O . HIS A 1 112 ? -14.512 -6.930 26.689 1.00 85.06 112 HIS A O 1
ATOM 881 N N . ALA A 1 113 ? -14.271 -7.090 24.461 1.00 78.19 113 ALA A N 1
ATOM 882 C CA . ALA A 1 113 ? -15.669 -7.424 24.197 1.00 78.19 113 ALA A CA 1
ATOM 883 C C . ALA A 1 113 ? -16.069 -8.821 24.706 1.00 78.19 113 ALA A C 1
ATOM 885 O O . ALA A 1 113 ? -17.225 -9.024 25.045 1.00 78.19 113 ALA A O 1
ATOM 886 N N . GLY A 1 114 ? -15.136 -9.779 24.762 1.00 70.06 114 GLY A N 1
ATOM 887 C CA . GLY A 1 114 ? -15.390 -11.127 25.288 1.00 70.06 114 GLY A CA 1
ATOM 888 C C . GLY A 1 114 ? -15.309 -11.258 26.814 1.00 70.06 114 GLY A C 1
ATOM 889 O O . GLY A 1 114 ? -15.667 -12.305 27.347 1.00 70.06 114 GLY A O 1
ATOM 890 N N . LEU A 1 115 ? -14.810 -10.231 27.510 1.00 59.69 115 LEU A N 1
ATOM 891 C CA . LEU A 1 115 ? -14.724 -10.169 28.977 1.00 59.69 115 LEU A CA 1
ATOM 892 C C . LEU A 1 115 ? -15.864 -9.349 29.616 1.00 59.69 115 LEU A C 1
ATOM 894 O O . LEU A 1 115 ? -15.937 -9.295 30.844 1.00 59.69 115 LEU A O 1
ATOM 898 N N . ALA A 1 116 ? -16.714 -8.712 28.803 1.00 50.84 116 ALA A N 1
ATOM 899 C CA . ALA A 1 116 ? -17.896 -7.946 29.208 1.00 50.84 116 ALA A CA 1
ATOM 900 C C . ALA A 1 116 ? -19.180 -8.754 28.975 1.00 50.84 116 ALA A C 1
ATOM 902 O O . ALA A 1 116 ? -20.118 -8.590 29.787 1.00 50.84 116 ALA A O 1
#

Sequence (116 aa):
MALSIRTLRLRRQLRIAIGDAGNPAMLRAMRVHSNFAEYVPLSLLLVYFVEVQGAQATLVHGLCLCLLIGRLAHAFGVSQPDENFSFRVTGMALTFTVLFFSSAWLLIAFFHAGLA

Nearest PDB structures (foldseek):
  3f29-assembly1_B  TM=7.585E-01  e=4.204E+00  Thioalkalivibrio nitratireducens
  3sxq-assembly1_A  TM=6.964E-01  e=3.980E+00  Thioalkalivibrio paradoxus
  4l38-assembly1_A  TM=4.970E-01  e=5.529E+00  Thioalkalivibrio nitratireducens DSM 14787

Radius of gyration: 17.53 Å; Cα contacts (8 Å, |Δi|>4): 97; chains: 1; bounding box: 37×23×56 Å

Foldseek 3Di:
DVLVVVLVVVCVVVVPDDDCPPPVLNVLSVVLVVVCVVQVVLLVVLLVVCVVLPHDPVVSVVLVVLLVQLSVLLSVQSNDPPRPVVSNVSSVVSSVVSVVVSVVSNVVSVVVVVVD

Secondary structure (DSSP, 8-state):
-HHHHHHHHHHHHHT--SS-TT-HHHHHHHHHHHHHHHHHHHHHHHHHHHHHTT--HHHHHHHHHHHHHHHHHHHHHHHSSS--HHHHHHHHHHHHHHHHHHHHHHHHHHHHHH--

Solvent-accessible surface area (backbone atoms only — not comparable to full-atom values): 6243 Å² total; per-residue (Å²): 108,72,53,60,51,50,40,54,52,48,29,64,73,70,69,43,88,67,86,39,87,87,37,67,70,49,44,44,41,48,50,57,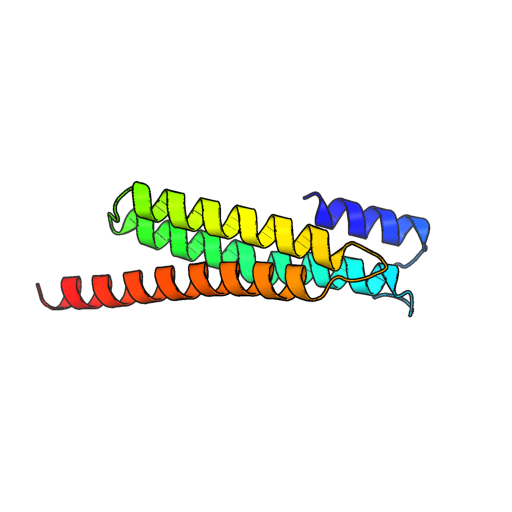38,49,51,48,66,65,48,49,62,55,41,53,52,41,47,50,52,39,49,76,72,66,51,59,67,69,59,52,54,49,41,53,49,40,38,52,51,12,52,51,38,22,54,56,20,61,68,40,91,78,57,47,63,66,34,38,52,50,13,48,49,35,41,50,47,39,44,50,54,33,51,50,49,50,53,53,51,50,55,55,62,74,75,109

Mean predicted aligned error: 5.49 Å

Organism: NCBI:txid2954384